Protein AF-A0A2G9HF16-F1 (afdb_monomer_lite)

pLDDT: mean 84.72, std 10.94, range [43.97, 93.31]

Sequence (80 aa):
MLVRPSSLFIEDLSNKNPFSEEGFGSVKRVYIMCREDKGVLVNFRRWEIENRGVAEVKEMGNADHMATLSTPKGTLPIST

Secondary structure (DSSP, 8-state):
---PPP---HHHHHTSPPPPIIIIISS--EEEEETT--SS-HHHHHHHHHHHT-SEEEEETT--TTHHHH-TTTTTT---

Structure (mmCIF, N/CA/C/O backbone):
data_AF-A0A2G9HF16-F1
#
_entry.id   AF-A0A2G9HF16-F1
#
loop_
_atom_site.group_PDB
_atom_site.id
_atom_site.type_symbol
_atom_site.label_atom_id
_atom_site.label_alt_id
_atom_site.label_comp_id
_atom_site.label_asym_id
_atom_site.label_entity_id
_atom_site.label_seq_id
_atom_site.pdbx_PDB_ins_code
_atom_site.Cartn_x
_atom_site.Cartn_y
_atom_site.Cartn_z
_atom_site.occupancy
_atom_site.B_iso_or_equiv
_atom_site.auth_seq_id
_atom_site.auth_comp_id
_atom_site.auth_asym_id
_atom_site.auth_atom_id
_atom_site.pdbx_PDB_model_num
ATOM 1 N N . MET A 1 1 ? 23.251 -18.777 8.389 1.00 52.50 1 MET A N 1
ATOM 2 C CA . MET A 1 1 ? 22.363 -17.664 7.988 1.00 52.50 1 MET A CA 1
ATOM 3 C C . MET A 1 1 ? 22.070 -16.842 9.233 1.00 52.50 1 MET A C 1
ATOM 5 O O . MET A 1 1 ? 21.525 -17.401 10.174 1.00 52.50 1 MET A O 1
ATOM 9 N N . LEU A 1 2 ? 22.504 -15.580 9.296 1.00 65.94 2 LEU A N 1
ATOM 10 C CA . LEU A 1 2 ? 22.163 -14.692 10.413 1.00 65.94 2 LEU A CA 1
ATOM 11 C C . LEU A 1 2 ? 20.767 -14.129 10.153 1.00 65.94 2 LEU A C 1
ATOM 13 O O . LEU A 1 2 ? 20.588 -13.293 9.272 1.00 65.94 2 LEU A O 1
ATOM 17 N N . VAL A 1 3 ? 19.776 -14.639 10.878 1.00 73.88 3 VAL A N 1
ATOM 18 C CA . VAL A 1 3 ? 18.398 -14.155 10.795 1.00 73.88 3 VAL A CA 1
ATOM 19 C C . VAL A 1 3 ? 18.236 -13.073 11.848 1.00 73.88 3 VAL A C 1
ATOM 21 O O . VAL A 1 3 ? 18.317 -13.346 13.043 1.00 73.88 3 VAL A O 1
ATOM 24 N N . ARG A 1 4 ? 18.040 -11.829 11.408 1.00 80.19 4 ARG A N 1
ATOM 25 C CA . ARG A 1 4 ? 17.636 -10.753 12.310 1.00 80.19 4 ARG A CA 1
ATOM 26 C C . ARG A 1 4 ? 16.167 -10.990 12.686 1.00 80.19 4 ARG A C 1
ATOM 28 O O . ARG A 1 4 ? 15.345 -11.066 11.773 1.00 80.19 4 ARG A O 1
ATOM 35 N N . PRO A 1 5 ? 15.814 -11.072 13.979 1.00 78.00 5 PRO A N 1
ATOM 36 C CA . PRO A 1 5 ? 14.420 -11.161 14.392 1.00 78.00 5 PRO A CA 1
ATOM 37 C C . PRO A 1 5 ? 13.643 -9.944 13.872 1.00 78.00 5 PRO A C 1
ATOM 39 O O . PRO A 1 5 ? 14.027 -8.798 14.126 1.00 78.00 5 PRO A O 1
ATOM 42 N N . SER A 1 6 ? 12.578 -10.179 13.109 1.00 76.94 6 SER A N 1
ATOM 43 C CA . SER A 1 6 ? 11.651 -9.129 12.685 1.00 76.94 6 SER A CA 1
ATOM 44 C C . SER A 1 6 ? 10.607 -8.903 13.775 1.00 76.94 6 SER A C 1
ATOM 46 O O . SER A 1 6 ? 10.006 -9.864 14.249 1.00 76.94 6 SER A O 1
ATOM 48 N N . SER A 1 7 ? 10.338 -7.649 14.137 1.00 82.00 7 SER A N 1
ATOM 49 C CA . SER A 1 7 ? 9.279 -7.318 15.097 1.00 82.00 7 SER A CA 1
ATOM 50 C C . SER A 1 7 ? 7.964 -7.084 14.359 1.00 82.00 7 SER A C 1
ATOM 52 O O . SER A 1 7 ? 7.600 -5.948 14.074 1.00 82.00 7 SER A O 1
ATOM 54 N N . LEU A 1 8 ? 7.292 -8.170 13.973 1.00 84.25 8 LEU A N 1
ATOM 55 C CA . LEU A 1 8 ? 6.036 -8.099 13.215 1.00 84.25 8 LEU A CA 1
ATOM 56 C C . LEU A 1 8 ? 4.790 -7.937 14.104 1.00 84.25 8 LEU A C 1
ATOM 58 O O . LEU A 1 8 ? 3.715 -7.698 13.568 1.00 84.25 8 LEU A O 1
ATOM 62 N N . PHE A 1 9 ? 4.925 -8.060 15.433 1.00 88.12 9 PHE A N 1
ATOM 63 C CA . PHE A 1 9 ? 3.848 -7.868 16.424 1.00 88.12 9 PHE A CA 1
ATOM 64 C C . PHE A 1 9 ? 2.540 -8.623 16.103 1.00 88.12 9 PHE A C 1
ATOM 66 O O . PHE A 1 9 ? 1.453 -8.162 16.434 1.00 88.12 9 PHE A O 1
ATOM 73 N N . ILE A 1 10 ? 2.627 -9.777 15.430 1.00 88.75 10 ILE A N 1
ATOM 74 C CA . ILE A 1 10 ? 1.456 -10.473 14.869 1.00 88.75 10 ILE A CA 1
ATOM 75 C C . ILE A 1 10 ? 0.466 -10.882 15.970 1.00 88.75 10 ILE A C 1
ATOM 77 O O . ILE A 1 10 ? -0.731 -10.657 15.817 1.00 88.75 10 ILE A O 1
ATOM 81 N N . GLU A 1 11 ? 0.961 -11.432 17.081 1.00 89.19 11 GLU A N 1
ATOM 82 C CA . GLU A 1 11 ? 0.141 -11.868 18.225 1.00 89.19 11 GLU A CA 1
ATOM 83 C C . GLU A 1 11 ? -0.542 -10.692 18.940 1.00 89.19 11 GLU A C 1
ATOM 85 O O . GLU A 1 11 ? -1.706 -10.773 19.338 1.00 89.19 11 GLU A O 1
ATOM 90 N N . ASP A 1 12 ? 0.158 -9.564 19.062 1.00 89.69 12 ASP A N 1
ATOM 91 C CA . ASP A 1 12 ? -0.407 -8.357 19.664 1.00 89.69 12 ASP A CA 1
ATOM 92 C C . ASP A 1 12 ? -1.504 -7.764 18.771 1.00 89.69 12 ASP A C 1
ATOM 94 O O . ASP A 1 12 ? -2.538 -7.310 19.265 1.00 89.69 12 ASP A O 1
ATOM 98 N N . LEU A 1 13 ? -1.295 -7.782 17.449 1.00 89.25 13 LEU A N 1
ATOM 99 C CA . LEU A 1 13 ? -2.221 -7.230 16.461 1.00 89.25 13 LEU A CA 1
ATOM 100 C C . LEU A 1 13 ? -3.444 -8.120 16.220 1.00 89.25 13 LEU A C 1
ATOM 102 O O . LEU A 1 13 ? -4.513 -7.582 15.938 1.00 89.25 13 LEU A O 1
ATOM 106 N N . SER A 1 14 ? -3.340 -9.445 16.370 1.00 89.94 14 SER A N 1
ATOM 107 C CA . SER A 1 14 ? -4.478 -10.355 16.155 1.00 89.94 14 SER A CA 1
ATOM 108 C C . SER A 1 14 ? -5.631 -10.125 17.135 1.00 89.94 14 SER A C 1
ATOM 110 O O . SER A 1 14 ? -6.767 -10.484 16.841 1.00 89.94 14 SER A O 1
ATOM 112 N N . ASN A 1 15 ? -5.344 -9.519 18.289 1.00 89.38 15 ASN A N 1
ATOM 113 C CA . ASN A 1 15 ? -6.323 -9.200 19.329 1.00 89.38 15 ASN A CA 1
ATOM 114 C C . ASN A 1 15 ? -6.789 -7.733 19.291 1.00 89.38 15 ASN A C 1
ATOM 116 O O . ASN A 1 15 ? -7.528 -7.293 20.174 1.00 89.38 15 ASN A O 1
ATOM 120 N N . LYS A 1 16 ? -6.336 -6.943 18.309 1.00 88.75 16 LYS A N 1
ATOM 121 C CA . LYS A 1 16 ? -6.750 -5.546 18.146 1.00 88.75 16 LYS A CA 1
ATOM 122 C C . LYS A 1 16 ? -7.939 -5.457 17.203 1.00 88.75 16 LYS A C 1
ATOM 124 O O . LYS A 1 16 ? -8.019 -6.162 16.202 1.00 88.75 16 LYS A O 1
ATOM 129 N N . ASN A 1 17 ? -8.844 -4.533 17.513 1.00 87.31 17 ASN A N 1
ATOM 130 C CA . ASN A 1 17 ? -9.919 -4.190 16.595 1.00 87.31 17 ASN A CA 1
ATOM 131 C C . ASN A 1 17 ? -9.335 -3.647 15.280 1.00 87.31 17 ASN A C 1
ATOM 133 O O . ASN A 1 17 ? -8.287 -2.987 15.308 1.00 87.31 17 ASN A O 1
ATOM 137 N N . PRO A 1 18 ? -10.024 -3.871 14.147 1.00 82.69 18 PRO A N 1
ATOM 138 C CA . PRO A 1 18 ? -9.722 -3.179 12.903 1.00 82.69 18 PRO A CA 1
ATOM 139 C C . PRO A 1 18 ? -9.710 -1.659 13.100 1.00 82.69 18 PRO A C 1
ATOM 141 O O . PRO A 1 18 ? -10.248 -1.130 14.076 1.00 82.69 18 PRO A O 1
ATOM 144 N N . PHE A 1 19 ? -9.101 -0.945 12.157 1.00 87.50 19 PHE A N 1
ATOM 145 C CA . PHE A 1 19 ? -9.077 0.512 12.205 1.00 87.50 19 PHE A CA 1
ATOM 146 C C . PHE A 1 19 ? -10.493 1.121 12.240 1.00 87.50 19 PHE A C 1
ATOM 148 O O . PHE A 1 19 ? -11.438 0.531 11.722 1.00 87.50 19 PHE A O 1
ATOM 155 N N . SER A 1 20 ? -10.636 2.310 12.834 1.00 91.00 20 SER A N 1
ATOM 156 C CA . SER A 1 20 ? -11.925 3.005 12.947 1.00 91.00 20 SER A CA 1
ATOM 157 C C . SER A 1 20 ? -12.260 3.855 11.720 1.00 91.00 20 SER A C 1
ATOM 159 O O . SER A 1 20 ? -11.367 4.414 11.073 1.00 91.00 20 SER A O 1
ATOM 161 N N . GLU A 1 21 ? -13.559 4.024 11.465 1.00 90.75 21 GLU A N 1
ATOM 162 C CA . GLU A 1 21 ? -14.076 4.906 10.410 1.00 90.75 21 GLU A CA 1
ATOM 163 C C . GLU A 1 21 ? -13.759 6.381 10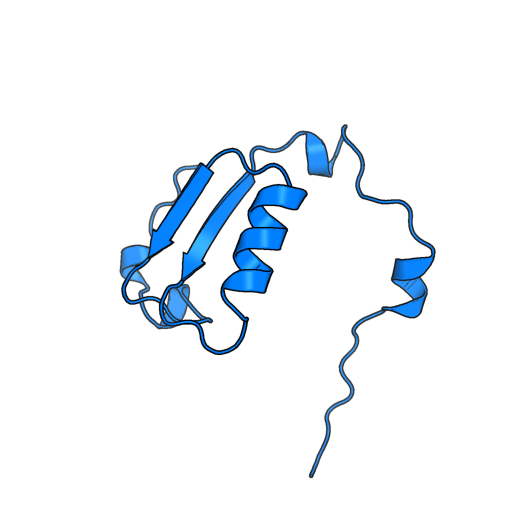.676 1.00 90.75 21 GLU A C 1
ATOM 165 O O . GLU A 1 21 ? -13.346 7.099 9.774 1.00 90.75 21 GLU A O 1
ATOM 170 N N . GLU A 1 22 ? -13.856 6.830 11.928 1.00 92.81 22 GLU A N 1
ATOM 171 C CA . GLU A 1 22 ? -13.541 8.214 12.313 1.00 92.81 22 GLU A CA 1
ATOM 172 C C . GLU A 1 22 ? -12.044 8.544 12.144 1.00 92.81 22 GLU A C 1
ATOM 174 O O . GLU A 1 22 ? -11.682 9.689 11.872 1.00 92.81 22 GLU A O 1
ATOM 179 N N . GLY A 1 23 ? -11.167 7.540 12.269 1.00 91.31 23 GLY A N 1
ATOM 180 C CA . GLY A 1 23 ? -9.715 7.684 12.161 1.00 91.31 23 GLY A CA 1
ATOM 181 C C . GLY A 1 23 ? -9.176 7.304 10.783 1.00 91.31 23 GLY A C 1
ATOM 182 O O . GLY A 1 23 ? -9.057 8.128 9.888 1.00 91.31 23 GLY A O 1
ATOM 183 N N . PHE A 1 24 ? -8.792 6.041 10.609 1.00 90.06 24 PHE A N 1
ATOM 184 C CA . PHE A 1 24 ? -8.175 5.569 9.363 1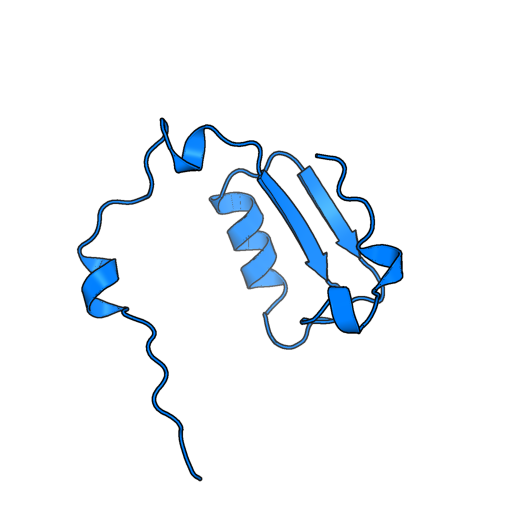.00 90.06 24 PHE A CA 1
ATOM 185 C C . PHE A 1 24 ? -9.156 5.529 8.180 1.00 90.06 24 PHE A C 1
ATOM 187 O O . PHE A 1 24 ? -8.731 5.624 7.026 1.00 90.06 24 PHE A O 1
ATOM 194 N N . GLY A 1 25 ? -10.450 5.333 8.442 1.00 90.75 25 GLY A N 1
ATOM 195 C CA . GLY A 1 25 ? -11.494 5.323 7.414 1.00 90.75 25 GLY A CA 1
ATOM 196 C C . GLY A 1 25 ? -11.805 6.702 6.835 1.00 90.75 25 GLY A C 1
ATOM 197 O O . GLY A 1 25 ? -12.187 6.791 5.672 1.00 90.75 25 GLY A O 1
ATOM 198 N N . SER A 1 26 ? -11.572 7.775 7.595 1.00 92.12 26 SER A N 1
ATOM 199 C CA . SER A 1 26 ? -11.978 9.134 7.216 1.00 92.12 26 SER A CA 1
ATOM 200 C C . SER A 1 26 ? -11.051 9.799 6.197 1.00 92.12 26 SER A C 1
ATOM 202 O O . SER A 1 26 ? -11.426 10.792 5.571 1.00 92.12 26 SER A O 1
ATOM 204 N N . VAL A 1 27 ? -9.845 9.261 5.995 1.00 91.31 27 VAL A N 1
ATOM 205 C CA . VAL A 1 27 ? -8.851 9.838 5.083 1.00 91.31 27 VAL A CA 1
ATOM 206 C C . VAL A 1 27 ? -8.959 9.257 3.674 1.00 91.31 27 VAL A C 1
ATOM 208 O O . VAL A 1 27 ? -9.142 8.055 3.478 1.00 91.31 27 VAL A O 1
ATOM 211 N N . LYS A 1 28 ? -8.772 10.108 2.658 1.00 91.56 28 LYS A N 1
ATOM 212 C CA . LYS A 1 28 ? -8.680 9.659 1.263 1.00 91.56 28 LYS A CA 1
ATOM 213 C C . LYS A 1 28 ? -7.410 8.826 1.07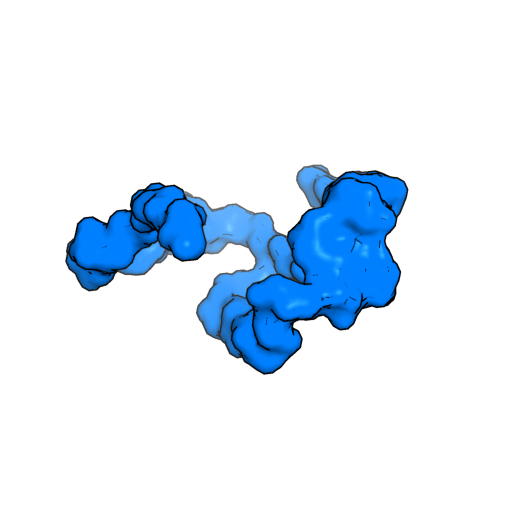7 1.00 91.56 28 LYS A C 1
ATOM 215 O O . LYS A 1 28 ? -6.306 9.298 1.336 1.00 91.56 28 LYS A O 1
ATOM 220 N N . ARG A 1 29 ? -7.566 7.598 0.580 1.00 90.50 29 ARG A N 1
ATOM 221 C CA . ARG A 1 29 ? -6.458 6.661 0.346 1.00 90.50 29 ARG A CA 1
ATOM 222 C C . ARG A 1 29 ? -6.218 6.475 -1.146 1.00 90.50 29 ARG A C 1
ATOM 224 O O . ARG A 1 29 ? -7.161 6.223 -1.894 1.00 90.50 29 ARG A O 1
ATOM 231 N N . VAL A 1 30 ? -4.957 6.566 -1.552 1.00 91.00 30 VAL A N 1
ATOM 232 C CA . VAL A 1 30 ? -4.491 6.291 -2.916 1.00 91.00 30 VAL A CA 1
ATOM 233 C C . VAL A 1 30 ? -3.516 5.121 -2.856 1.00 91.00 30 VAL A C 1
ATOM 235 O O . VAL A 1 30 ? -2.686 5.061 -1.950 1.00 91.00 30 VAL A O 1
ATOM 238 N N . TYR A 1 31 ? -3.614 4.198 -3.807 1.00 91.06 31 TYR A N 1
ATOM 239 C CA . TYR A 1 31 ? -2.701 3.064 -3.930 1.00 91.06 31 TYR A CA 1
ATOM 240 C C . TYR A 1 31 ? -1.773 3.250 -5.134 1.00 91.06 31 TYR A C 1
ATOM 242 O O . TYR A 1 31 ? -2.228 3.626 -6.214 1.00 91.06 31 TYR A O 1
ATOM 250 N N . ILE A 1 32 ? -0.482 2.950 -4.974 1.00 89.31 32 ILE A N 1
ATOM 251 C CA . ILE A 1 32 ? 0.493 2.960 -6.073 1.00 89.31 32 ILE A CA 1
ATOM 252 C C . ILE A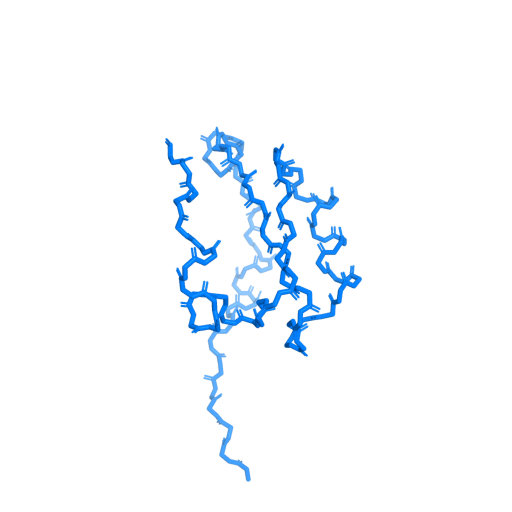 1 32 ? 0.945 1.531 -6.362 1.00 89.31 32 ILE A C 1
ATOM 254 O O . ILE A 1 32 ? 1.513 0.852 -5.512 1.00 89.31 32 ILE A O 1
ATOM 258 N N . MET A 1 33 ? 0.686 1.078 -7.584 1.00 89.50 33 MET A N 1
ATOM 259 C CA . MET A 1 33 ? 1.047 -0.243 -8.083 1.00 89.50 33 MET A CA 1
ATOM 260 C C . MET A 1 33 ? 2.363 -0.187 -8.859 1.00 89.50 33 MET A C 1
ATOM 262 O O . MET A 1 33 ? 2.404 0.288 -9.992 1.00 89.50 33 MET A O 1
ATOM 266 N N . CYS A 1 34 ? 3.426 -0.736 -8.278 1.00 91.62 34 CYS A N 1
ATOM 267 C CA . CYS A 1 34 ? 4.727 -0.896 -8.930 1.00 91.62 34 CYS A CA 1
ATOM 268 C C . CYS A 1 34 ? 4.769 -2.177 -9.774 1.00 91.62 34 CYS A C 1
ATOM 270 O O . CYS A 1 34 ? 4.706 -3.282 -9.227 1.00 91.62 34 CYS A O 1
ATOM 272 N N . ARG A 1 35 ? 4.855 -2.069 -11.103 1.00 88.31 35 ARG A N 1
ATOM 273 C CA . ARG A 1 35 ? 4.788 -3.250 -11.986 1.00 88.31 35 ARG A CA 1
ATOM 274 C C . ARG A 1 35 ? 6.015 -4.158 -11.911 1.00 88.31 35 ARG A C 1
ATOM 276 O O . ARG A 1 35 ? 5.869 -5.355 -12.143 1.00 88.31 35 ARG A O 1
ATOM 283 N N . GLU A 1 36 ? 7.181 -3.624 -11.557 1.00 90.69 36 GLU A N 1
ATOM 284 C CA . GLU A 1 36 ? 8.433 -4.392 -11.475 1.00 90.69 36 GLU A CA 1
ATOM 285 C C . GLU A 1 36 ? 8.767 -4.860 -10.053 1.00 90.69 36 GLU A C 1
ATOM 287 O O . GLU A 1 36 ? 9.807 -5.479 -9.823 1.00 90.69 36 GLU A O 1
ATOM 292 N N . ASP A 1 37 ? 7.891 -4.599 -9.081 1.00 90.50 37 ASP A N 1
ATOM 293 C CA . ASP A 1 37 ? 8.089 -5.058 -7.712 1.00 90.50 37 ASP A CA 1
ATOM 294 C C . ASP A 1 37 ? 7.938 -6.589 -7.626 1.00 90.50 37 ASP A C 1
ATOM 296 O O . ASP A 1 37 ? 6.854 -7.145 -7.827 1.00 90.50 37 ASP A O 1
ATOM 300 N N . LYS A 1 38 ? 9.060 -7.239 -7.293 1.00 89.38 38 LYS A N 1
ATOM 301 C CA . LYS A 1 38 ? 9.218 -8.688 -7.085 1.00 89.38 38 LYS A CA 1
ATOM 302 C C . LYS A 1 38 ? 9.161 -9.107 -5.610 1.00 89.38 38 LYS A C 1
ATOM 304 O O . LYS A 1 38 ? 9.205 -10.301 -5.328 1.00 89.38 38 LYS A O 1
ATOM 309 N N . GLY A 1 39 ? 9.115 -8.154 -4.680 1.00 87.81 39 GLY A N 1
ATOM 310 C CA . GLY A 1 39 ? 9.014 -8.403 -3.240 1.00 87.81 39 GLY A CA 1
ATOM 311 C C . GLY A 1 39 ? 7.594 -8.751 -2.797 1.00 87.81 39 GLY A C 1
ATOM 312 O O . GLY A 1 39 ? 7.416 -9.458 -1.808 1.00 87.81 39 GLY A O 1
ATOM 313 N N . VAL A 1 40 ? 6.583 -8.309 -3.552 1.00 86.81 40 VAL A N 1
ATOM 314 C CA . VAL A 1 40 ? 5.168 -8.603 -3.282 1.00 86.81 40 VAL A CA 1
ATOM 315 C C . VAL A 1 40 ? 4.492 -9.153 -4.537 1.00 86.81 40 VAL A C 1
ATOM 317 O O . VAL A 1 40 ? 4.693 -8.658 -5.641 1.00 86.81 40 VAL A O 1
ATOM 320 N N . LEU A 1 41 ? 3.658 -10.181 -4.382 1.00 88.88 41 LEU A N 1
ATOM 321 C CA . LEU A 1 41 ? 2.933 -10.777 -5.504 1.00 88.88 41 LEU A CA 1
ATOM 322 C C . LEU A 1 41 ? 1.847 -9.826 -6.029 1.00 88.88 41 LEU A C 1
ATOM 324 O O . LEU A 1 41 ? 1.065 -9.269 -5.261 1.00 88.88 41 LEU A O 1
ATOM 328 N N . VAL A 1 42 ? 1.728 -9.712 -7.354 1.00 87.31 42 VAL A N 1
ATOM 329 C CA . VAL A 1 42 ? 0.731 -8.836 -8.002 1.00 87.31 42 VAL A CA 1
ATOM 330 C C . VAL A 1 42 ? -0.699 -9.188 -7.581 1.00 87.31 42 VAL A C 1
ATOM 332 O O . VAL A 1 42 ? -1.503 -8.295 -7.328 1.00 87.31 42 VAL A O 1
ATOM 335 N N . ASN A 1 43 ? -1.015 -10.481 -7.460 1.00 90.00 43 ASN A N 1
ATOM 336 C CA . ASN A 1 43 ? -2.340 -10.929 -7.024 1.00 90.00 43 ASN A CA 1
ATOM 337 C C . ASN A 1 43 ? -2.646 -10.503 -5.585 1.00 90.00 43 ASN A C 1
ATOM 339 O O . ASN A 1 43 ? -3.779 -10.139 -5.294 1.00 90.00 43 ASN A O 1
ATOM 343 N N . PHE A 1 44 ? -1.633 -10.490 -4.712 1.00 90.19 44 PHE A N 1
ATOM 344 C CA . PHE A 1 44 ? -1.792 -10.014 -3.341 1.00 90.19 44 PHE A CA 1
ATOM 345 C C . PHE A 1 44 ? -2.118 -8.518 -3.316 1.00 90.19 44 PHE A C 1
ATOM 347 O O . PHE A 1 44 ? -3.069 -8.119 -2.655 1.00 90.19 44 PHE A O 1
ATOM 354 N N . ARG A 1 45 ? -1.420 -7.693 -4.110 1.00 88.88 45 ARG A N 1
ATOM 355 C CA . ARG A 1 45 ? -1.737 -6.255 -4.181 1.00 88.88 45 ARG A CA 1
ATOM 356 C C . ARG A 1 45 ? -3.119 -5.968 -4.765 1.00 88.88 45 ARG A C 1
ATOM 358 O O . ARG A 1 45 ? -3.811 -5.091 -4.263 1.00 88.88 45 ARG A O 1
ATOM 365 N N . ARG A 1 46 ? -3.543 -6.702 -5.803 1.00 90.31 46 ARG A N 1
ATOM 366 C CA . ARG A 1 46 ? -4.905 -6.565 -6.359 1.00 90.31 46 ARG A CA 1
ATOM 367 C C . ARG A 1 46 ? -5.964 -6.878 -5.306 1.00 90.31 46 ARG A C 1
ATOM 369 O O . ARG A 1 46 ? -6.874 -6.080 -5.116 1.00 90.31 46 ARG A O 1
ATOM 376 N N . TRP A 1 47 ? -5.776 -7.973 -4.573 1.00 93.31 47 TRP A N 1
ATOM 377 C CA . TRP A 1 47 ? -6.639 -8.321 -3.451 1.00 93.31 47 TRP A CA 1
ATOM 378 C C . TRP A 1 47 ? -6.649 -7.228 -2.368 1.00 93.31 47 TRP A C 1
ATOM 380 O O . TRP A 1 47 ? -7.714 -6.867 -1.875 1.00 93.31 47 TRP A O 1
ATOM 390 N N . GLU A 1 48 ? -5.498 -6.635 -2.030 1.00 90.94 48 GLU A N 1
ATOM 391 C CA . GLU A 1 48 ? -5.451 -5.524 -1.070 1.00 90.94 48 GLU A CA 1
ATOM 392 C C . GLU A 1 48 ? -6.216 -4.286 -1.550 1.00 90.94 48 GLU A C 1
ATOM 394 O O . GLU A 1 48 ? -6.905 -3.655 -0.750 1.00 90.94 48 GLU A O 1
ATOM 399 N N . ILE A 1 49 ? -6.098 -3.927 -2.830 1.00 91.12 49 ILE A N 1
ATOM 400 C CA . ILE A 1 49 ? -6.808 -2.787 -3.425 1.00 91.12 49 ILE A CA 1
ATOM 401 C C . ILE A 1 49 ? -8.321 -2.989 -3.324 1.00 91.12 49 ILE A C 1
ATOM 403 O O . ILE A 1 49 ? -9.030 -2.081 -2.885 1.00 91.12 49 ILE A O 1
ATOM 407 N N . GLU A 1 50 ? -8.799 -4.178 -3.694 1.00 90.38 50 GLU A N 1
ATOM 408 C CA . GLU A 1 50 ? -10.218 -4.540 -3.634 1.00 90.38 50 GLU A CA 1
ATOM 409 C C . GLU A 1 50 ? -10.733 -4.539 -2.190 1.00 90.38 50 GLU A C 1
ATOM 411 O O . GLU A 1 50 ? -11.797 -3.991 -1.907 1.00 90.38 50 GLU A O 1
ATOM 416 N N . ASN A 1 51 ? -9.954 -5.088 -1.256 1.00 90.12 51 ASN A N 1
ATOM 417 C CA . ASN A 1 51 ? -10.370 -5.235 0.135 1.00 90.12 51 ASN A CA 1
ATOM 418 C C . ASN A 1 51 ? -10.310 -3.922 0.940 1.00 90.12 51 ASN A C 1
ATOM 420 O O . ASN A 1 51 ? -11.070 -3.748 1.890 1.00 90.12 51 ASN A O 1
ATOM 424 N N . ARG A 1 52 ? -9.398 -2.995 0.612 1.00 84.06 52 ARG A N 1
ATOM 425 C CA . ARG A 1 52 ? -9.162 -1.776 1.418 1.00 84.06 52 ARG A CA 1
ATOM 426 C C . ARG A 1 52 ? -9.997 -0.562 1.002 1.00 84.06 52 ARG A C 1
ATOM 428 O O . ARG A 1 52 ? -9.963 0.440 1.717 1.00 84.06 52 ARG A O 1
ATOM 435 N N . GLY A 1 53 ? -10.707 -0.613 -0.128 1.00 81.94 53 GLY A N 1
ATOM 436 C CA . GLY A 1 53 ? -11.550 0.494 -0.593 1.00 81.94 53 GLY A CA 1
ATOM 437 C C . GLY A 1 53 ? -10.756 1.793 -0.769 1.00 81.94 53 GLY A C 1
ATOM 438 O O . GLY A 1 53 ? -10.926 2.753 -0.012 1.00 81.94 53 GLY A O 1
ATOM 439 N N . VAL A 1 54 ? -9.824 1.799 -1.722 1.00 89.88 54 VAL A N 1
ATOM 440 C CA . VAL A 1 54 ? -9.021 2.984 -2.065 1.00 89.88 54 VAL A CA 1
ATOM 441 C C . VAL A 1 54 ? -9.754 3.862 -3.079 1.00 89.88 54 VAL A C 1
ATOM 443 O O . VAL A 1 54 ? -10.475 3.365 -3.938 1.00 89.88 54 VAL A O 1
ATOM 446 N N . ALA A 1 55 ? -9.566 5.178 -2.985 1.00 90.56 55 ALA A N 1
ATOM 447 C CA . ALA A 1 55 ? -10.237 6.142 -3.856 1.00 90.56 55 ALA A CA 1
ATOM 448 C C . ALA A 1 55 ? -9.610 6.215 -5.257 1.00 90.56 55 ALA A C 1
ATOM 450 O O . ALA A 1 55 ? -10.272 6.605 -6.213 1.00 90.56 55 ALA A O 1
ATOM 451 N N . GLU A 1 56 ? -8.324 5.879 -5.376 1.00 90.94 56 GLU A N 1
ATOM 452 C CA . GLU A 1 56 ? -7.581 5.931 -6.632 1.00 90.94 56 GLU A CA 1
ATOM 453 C C . GLU A 1 56 ? -6.447 4.902 -6.624 1.00 90.94 56 GLU A C 1
ATOM 455 O O . GLU A 1 56 ? -5.816 4.663 -5.590 1.00 90.94 56 GLU A O 1
ATOM 460 N N . VAL A 1 57 ? -6.169 4.321 -7.791 1.00 90.69 57 VAL A N 1
ATOM 461 C CA . VAL A 1 57 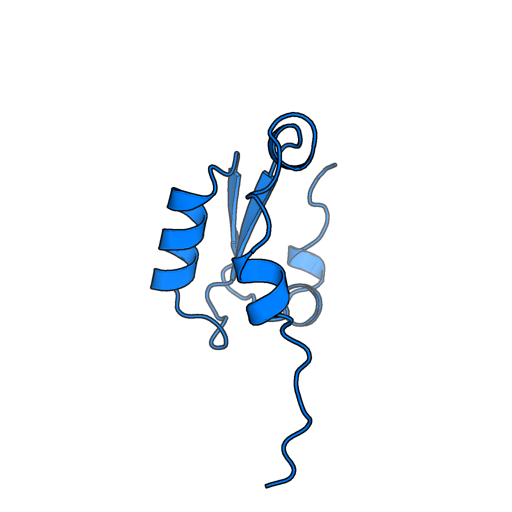? -5.029 3.431 -8.025 1.00 90.69 57 VAL A CA 1
ATOM 462 C C . VAL A 1 57 ? -4.196 4.002 -9.168 1.00 90.69 57 VAL A C 1
ATOM 464 O O . VAL A 1 57 ? -4.718 4.221 -10.260 1.00 90.69 57 VAL A O 1
ATOM 467 N N . LYS A 1 58 ? -2.899 4.217 -8.935 1.00 89.31 58 LYS A N 1
ATOM 468 C CA . LYS A 1 58 ? -1.932 4.636 -9.961 1.00 89.31 58 LYS A CA 1
ATOM 469 C C . LYS A 1 58 ? -0.954 3.507 -10.252 1.00 89.31 58 LYS A C 1
ATOM 471 O O . LYS A 1 58 ? -0.302 3.012 -9.339 1.00 89.31 58 LYS A O 1
ATOM 476 N N . GLU A 1 59 ? -0.813 3.118 -11.515 1.00 88.56 59 GLU A N 1
ATOM 477 C CA . GLU A 1 59 ? 0.197 2.138 -11.929 1.00 88.56 59 GLU A CA 1
ATOM 478 C C . GLU A 1 59 ? 1.484 2.827 -12.390 1.00 88.56 59 GLU A C 1
ATOM 480 O O . GLU A 1 59 ? 1.457 3.753 -13.201 1.00 88.56 59 GLU A O 1
ATOM 485 N N . MET A 1 60 ? 2.624 2.334 -11.909 1.00 87.19 60 MET A N 1
ATOM 486 C CA . MET A 1 60 ? 3.954 2.759 -12.329 1.00 87.19 60 MET A CA 1
ATOM 487 C C . MET A 1 60 ? 4.646 1.621 -13.079 1.00 87.19 60 MET A C 1
ATOM 489 O O . MET A 1 60 ? 4.893 0.550 -12.522 1.00 87.19 60 MET A O 1
ATOM 493 N N . GLY A 1 61 ? 4.959 1.870 -14.353 1.00 84.69 61 GLY A N 1
ATOM 494 C CA . GLY A 1 61 ? 5.550 0.880 -15.255 1.00 84.69 61 GLY A CA 1
ATOM 495 C C . GLY A 1 61 ? 6.947 0.419 -14.849 1.00 84.69 61 GLY A C 1
ATOM 496 O O . GLY A 1 61 ? 7.187 -0.777 -14.837 1.00 84.69 61 GLY A O 1
ATOM 497 N N . ASN A 1 62 ? 7.819 1.353 -14.460 1.00 85.81 62 ASN A N 1
ATOM 498 C CA . ASN A 1 62 ? 9.251 1.094 -14.251 1.00 85.81 62 ASN A CA 1
ATOM 499 C C . ASN A 1 62 ? 9.659 1.174 -12.766 1.00 85.81 62 ASN A C 1
ATOM 501 O O . ASN A 1 62 ? 10.822 1.415 -12.455 1.00 85.81 62 ASN A O 1
ATOM 505 N N . ALA A 1 63 ? 8.694 1.091 -11.845 1.00 89.81 63 ALA A N 1
ATOM 506 C CA . ALA A 1 63 ? 8.953 1.161 -10.409 1.00 89.81 63 ALA A CA 1
ATOM 507 C C . ALA A 1 63 ? 9.069 -0.244 -9.813 1.00 89.81 63 ALA A C 1
ATOM 509 O O . ALA A 1 63 ? 8.226 -1.105 -10.099 1.00 89.81 63 ALA A O 1
ATOM 510 N N . ASP A 1 64 ? 10.077 -0.448 -8.964 1.00 89.75 64 ASP A N 1
ATOM 511 C CA . ASP A 1 64 ? 10.240 -1.660 -8.165 1.00 89.75 64 ASP A CA 1
ATOM 512 C C . ASP A 1 64 ? 9.600 -1.494 -6.770 1.00 89.75 64 ASP A C 1
ATOM 514 O O . ASP A 1 64 ? 8.774 -0.603 -6.545 1.00 89.75 64 ASP A O 1
ATOM 518 N N . HIS A 1 65 ? 9.935 -2.385 -5.829 1.00 90.12 65 HIS A N 1
ATOM 519 C CA . HIS A 1 65 ? 9.406 -2.339 -4.461 1.00 90.12 65 HIS A CA 1
ATOM 520 C C . HIS A 1 65 ? 9.718 -1.016 -3.745 1.00 90.12 65 HIS A C 1
ATOM 522 O O . HIS A 1 65 ? 8.932 -0.526 -2.938 1.00 90.12 65 HIS A O 1
ATOM 528 N N . MET A 1 66 ? 10.857 -0.413 -4.071 1.00 90.19 66 MET A N 1
ATOM 529 C CA . MET A 1 66 ? 11.342 0.841 -3.522 1.00 90.19 66 MET A CA 1
ATOM 530 C C . MET A 1 66 ? 11.126 1.962 -4.544 1.00 90.19 66 MET A C 1
ATOM 532 O O . MET A 1 66 ? 12.0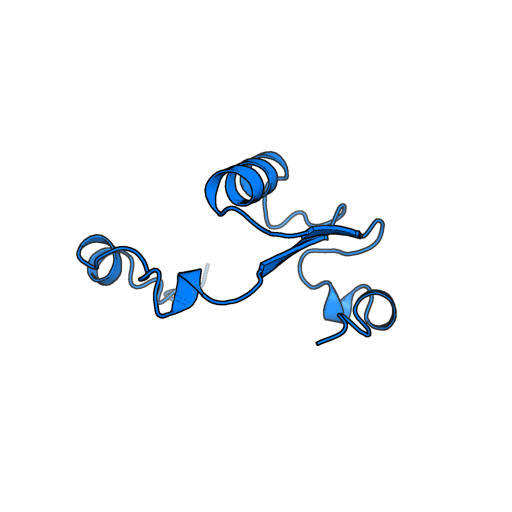79 2.598 -4.989 1.00 90.19 66 MET A O 1
ATOM 536 N N . ALA A 1 67 ? 9.865 2.239 -4.887 1.00 88.50 67 ALA A N 1
ATOM 537 C CA . ALA A 1 67 ? 9.473 3.176 -5.949 1.00 88.50 67 ALA A CA 1
ATOM 538 C C . ALA A 1 67 ? 10.184 4.543 -5.903 1.00 88.50 67 ALA A C 1
ATOM 540 O O . ALA A 1 67 ? 10.576 5.082 -6.941 1.00 88.50 67 ALA A O 1
ATOM 541 N N . THR A 1 68 ? 10.378 5.097 -4.701 1.00 88.00 68 THR A N 1
ATOM 542 C CA . THR A 1 68 ? 11.076 6.376 -4.485 1.00 88.00 68 THR A CA 1
ATOM 543 C C . THR A 1 68 ? 12.565 6.301 -4.833 1.00 88.00 68 THR A C 1
ATOM 545 O O . THR A 1 68 ? 13.156 7.314 -5.192 1.00 88.00 68 THR A O 1
ATOM 548 N N . LEU A 1 69 ? 13.182 5.119 -4.735 1.00 90.06 69 LEU A N 1
ATOM 549 C CA . LEU A 1 69 ? 14.580 4.875 -5.098 1.00 90.06 69 LEU A CA 1
ATOM 550 C C . LEU A 1 69 ? 14.722 4.511 -6.578 1.00 90.06 69 LEU A C 1
ATOM 552 O O . LEU A 1 69 ? 15.567 5.084 -7.262 1.00 90.06 69 LEU A O 1
ATOM 556 N N . SER A 1 70 ? 13.896 3.590 -7.080 1.00 88.50 70 SER A N 1
ATOM 557 C CA . SER A 1 70 ? 13.970 3.128 -8.471 1.00 88.50 70 SER A CA 1
ATOM 558 C C . SER A 1 70 ? 13.507 4.196 -9.460 1.00 88.50 70 SER A C 1
ATOM 560 O O . SER A 1 70 ? 14.062 4.342 -10.548 1.00 88.50 70 SER A O 1
ATOM 562 N N . THR A 1 71 ? 12.487 4.970 -9.080 1.00 87.88 71 THR A N 1
ATOM 563 C CA . THR A 1 71 ? 11.839 5.977 -9.931 1.00 87.88 71 THR A CA 1
ATOM 564 C C . THR A 1 71 ? 11.542 7.279 -9.176 1.00 87.88 71 THR A C 1
ATOM 566 O O . THR A 1 71 ? 10.385 7.698 -9.106 1.00 87.88 71 THR A O 1
ATOM 569 N N . PRO A 1 72 ? 12.566 8.002 -8.682 1.00 83.06 72 PRO A N 1
ATOM 570 C CA . PRO A 1 72 ? 12.371 9.169 -7.813 1.00 83.06 72 PRO A CA 1
ATOM 571 C C . PRO A 1 72 ? 11.536 10.288 -8.454 1.00 83.06 72 PRO A C 1
ATOM 573 O O . PRO A 1 72 ? 10.790 10.999 -7.786 1.00 83.06 72 PRO A O 1
ATOM 576 N N . LYS A 1 73 ? 11.650 10.447 -9.780 1.00 80.88 73 LYS A N 1
ATOM 577 C CA . LYS A 1 73 ? 10.892 11.445 -10.551 1.00 80.88 73 LYS A CA 1
ATOM 578 C C . LYS A 1 73 ? 9.443 11.026 -10.807 1.00 80.88 73 LYS A C 1
ATOM 580 O O . LYS A 1 73 ? 8.598 11.891 -10.987 1.00 80.88 73 LYS A O 1
ATOM 585 N N . GLY A 1 74 ? 9.164 9.722 -10.837 1.00 71.31 74 GLY A N 1
ATOM 586 C CA . GLY A 1 74 ? 7.818 9.189 -11.060 1.00 71.31 74 GLY A CA 1
ATOM 587 C C . GLY A 1 74 ? 6.927 9.261 -9.817 1.00 71.31 74 GLY A C 1
ATOM 588 O O . GLY A 1 74 ? 5.712 9.153 -9.938 1.00 71.31 74 GLY A O 1
ATOM 589 N N . THR A 1 75 ? 7.520 9.464 -8.636 1.00 65.38 75 THR A N 1
ATOM 590 C CA . THR A 1 75 ? 6.825 9.532 -7.341 1.00 65.38 75 THR A CA 1
ATOM 591 C C . THR A 1 75 ? 6.494 10.960 -6.869 1.00 65.38 75 THR A C 1
ATOM 593 O O . THR A 1 75 ? 5.920 11.124 -5.795 1.00 65.38 75 THR A O 1
ATOM 596 N N . LEU A 1 76 ? 6.820 12.005 -7.644 1.00 58.34 76 LEU A N 1
ATOM 597 C CA . LEU A 1 76 ? 6.538 13.419 -7.332 1.00 58.34 76 LEU A CA 1
ATOM 598 C C . LEU A 1 76 ? 5.496 14.000 -8.317 1.00 58.34 76 LEU A C 1
ATOM 600 O O . LEU A 1 76 ? 5.660 13.771 -9.513 1.00 58.34 76 LEU A O 1
ATOM 604 N N . PRO A 1 77 ? 4.499 14.820 -7.914 1.00 55.41 77 PRO A N 1
ATOM 605 C CA . PRO A 1 77 ? 3.864 14.993 -6.613 1.00 55.41 77 PRO A CA 1
ATOM 606 C C . PRO A 1 77 ? 2.568 14.165 -6.566 1.00 55.41 77 PRO A C 1
ATOM 608 O O . PRO A 1 77 ? 1.650 14.350 -7.370 1.00 55.41 77 PRO A O 1
ATOM 611 N N . ILE A 1 78 ? 2.445 13.260 -5.601 1.00 54.81 78 ILE A N 1
ATOM 612 C CA . ILE A 1 78 ? 1.120 12.781 -5.205 1.00 54.81 78 ILE A CA 1
ATOM 613 C C . ILE A 1 78 ? 0.475 14.001 -4.539 1.00 54.81 78 ILE A C 1
ATOM 615 O O . ILE A 1 78 ? 0.822 14.320 -3.409 1.00 54.81 78 ILE A O 1
ATOM 619 N N . SER A 1 79 ? -0.309 14.770 -5.302 1.00 44.34 79 SER A N 1
ATOM 620 C CA . SER A 1 79 ? -0.941 16.010 -4.850 1.00 44.34 79 SER A CA 1
ATOM 621 C C . SER A 1 79 ? -1.716 15.737 -3.566 1.00 44.34 79 SER A C 1
ATOM 623 O O . SER A 1 79 ? -2.707 15.001 -3.598 1.00 44.34 79 SER A O 1
ATOM 625 N N . THR A 1 80 ? -1.219 16.284 -2.461 1.00 43.97 80 THR A N 1
ATOM 626 C CA . THR A 1 80 ? -1.976 16.444 -1.223 1.00 43.97 80 THR A CA 1
ATOM 627 C C . THR A 1 80 ? -3.151 17.381 -1.452 1.00 43.97 80 THR A C 1
ATOM 629 O O . THR A 1 80 ? -2.982 18.346 -2.235 1.00 43.97 80 THR A O 1
#

Radius of gyration: 15.61 Å; chains: 1; bounding box: 36×34×35 Å

Organism: NCBI:txid429701

Foldseek 3Di:
DDDDDDPPCCVVVVPDDPDDCVPPVVDAAEAEAEPAAPVDDPVVVVVVCVVVPHPYYHYDDQAYPPRCVRPVPVPPDPDD

InterPro domains:
  IPR029058 Alpha/Beta hydrolase fold [G3DSA:3.40.50.1820] (1-78)
  IPR045889 Methylesterase/Alpha-hydroxynitrile lyase [PTHR10992] (1-74)